Protein AF-A0A2N7VKZ9-F1 (afdb_monomer_lite)

Sequence (83 aa):
MSASTPIVWNDPSTAVTLLAPLIVDNGINNVLVKCDPASPHYGQGPKYRQARFALDGGGNAWWIDAASGLPLYNCVVGFALGE

Organism: NCBI:txid564714

Structure (mmCIF, N/CA/C/O backbone):
data_AF-A0A2N7VKZ9-F1
#
_entry.id   AF-A0A2N7VKZ9-F1
#
loop_
_atom_site.group_PDB
_atom_site.id
_atom_site.type_symbol
_atom_site.label_atom_id
_atom_site.label_alt_id
_atom_site.label_comp_id
_atom_site.label_asym_id
_atom_site.label_entity_id
_atom_site.label_seq_id
_atom_site.pdbx_PDB_ins_code
_atom_site.Cartn_x
_atom_site.Cartn_y
_atom_site.Cartn_z
_atom_site.occupancy
_atom_site.B_iso_or_equiv
_atom_site.auth_seq_id
_atom_site.auth_comp_id
_atom_site.auth_asym_id
_atom_site.auth_atom_id
_atom_site.pdbx_PDB_model_num
ATOM 1 N N . MET A 1 1 ? -16.340 -11.894 -9.510 1.00 41.62 1 MET A N 1
ATOM 2 C CA . MET A 1 1 ? -14.956 -11.426 -9.306 1.00 41.62 1 MET A CA 1
ATOM 3 C C . MET A 1 1 ? -14.818 -10.078 -9.990 1.00 41.62 1 MET A C 1
ATOM 5 O O . MET A 1 1 ? -14.720 -10.042 -11.211 1.00 41.62 1 MET A O 1
ATOM 9 N N . SER A 1 2 ? -14.931 -8.973 -9.251 1.00 41.16 2 SER A N 1
ATOM 10 C CA . SER A 1 2 ? -14.674 -7.649 -9.829 1.00 41.16 2 SER A CA 1
ATOM 11 C C . SER A 1 2 ? -13.195 -7.586 -10.178 1.00 41.16 2 SER A C 1
ATOM 13 O O . SER A 1 2 ? -12.355 -7.676 -9.287 1.00 41.16 2 SER A O 1
ATOM 15 N N . ALA A 1 3 ? -12.884 -7.522 -11.472 1.00 42.66 3 ALA A N 1
ATOM 16 C CA . ALA A 1 3 ? -11.520 -7.372 -11.945 1.00 42.66 3 ALA A CA 1
ATOM 17 C C . ALA A 1 3 ? -10.940 -6.104 -11.311 1.00 42.66 3 ALA A C 1
ATOM 19 O O . ALA A 1 3 ? -11.401 -4.998 -11.590 1.00 42.66 3 ALA A O 1
ATOM 20 N N . SER A 1 4 ? -9.986 -6.285 -10.401 1.00 51.56 4 SER A N 1
ATOM 21 C CA . SER A 1 4 ? -9.279 -5.204 -9.735 1.00 51.56 4 SER A CA 1
ATOM 22 C C . SER A 1 4 ? -8.520 -4.439 -10.810 1.00 51.56 4 SER A C 1
ATOM 24 O O . SER A 1 4 ? -7.501 -4.912 -11.318 1.00 51.56 4 SER A O 1
ATOM 26 N N . THR A 1 5 ? -9.051 -3.291 -11.225 1.00 54.47 5 THR A N 1
ATOM 27 C CA . THR A 1 5 ? -8.323 -2.359 -12.081 1.00 54.47 5 THR A CA 1
ATOM 28 C C . THR A 1 5 ? -6.935 -2.158 -11.464 1.00 54.47 5 THR A C 1
ATOM 30 O O . THR A 1 5 ? -6.855 -1.949 -10.250 1.00 54.47 5 THR A O 1
ATOM 33 N N . PRO A 1 6 ? -5.836 -2.273 -12.230 1.00 55.22 6 PRO A N 1
ATOM 34 C CA . PRO A 1 6 ? -4.505 -2.026 -11.698 1.00 55.22 6 PRO A CA 1
ATOM 35 C C . PRO A 1 6 ? -4.438 -0.574 -11.238 1.00 55.22 6 PRO A C 1
ATOM 37 O O . PRO A 1 6 ? -4.427 0.356 -12.042 1.00 55.22 6 PRO A O 1
ATOM 40 N N . ILE A 1 7 ? -4.471 -0.388 -9.926 1.00 61.41 7 ILE A N 1
ATOM 41 C CA . ILE A 1 7 ? -4.346 0.918 -9.308 1.00 61.41 7 ILE A CA 1
ATOM 42 C C . ILE A 1 7 ? -2.868 1.139 -9.001 1.00 61.41 7 ILE A C 1
ATOM 44 O O . ILE A 1 7 ? -2.221 0.321 -8.346 1.00 61.41 7 ILE A O 1
ATOM 48 N N . VAL A 1 8 ? -2.349 2.253 -9.504 1.00 67.31 8 VAL A N 1
ATOM 49 C CA . VAL A 1 8 ? -0.979 2.699 -9.271 1.00 67.31 8 VAL A CA 1
ATOM 50 C C . VAL A 1 8 ? -1.001 3.684 -8.109 1.00 67.31 8 VAL A C 1
ATOM 52 O O . VAL A 1 8 ? -1.665 4.718 -8.187 1.00 67.31 8 VAL A O 1
ATOM 55 N N . TRP A 1 9 ? -0.280 3.373 -7.033 1.00 74.38 9 TRP A N 1
ATOM 56 C CA . TRP A 1 9 ? -0.048 4.307 -5.931 1.00 74.38 9 TRP A CA 1
ATOM 57 C C . TRP A 1 9 ? 1.399 4.768 -5.987 1.00 74.38 9 TRP A C 1
ATOM 59 O O . TRP A 1 9 ? 2.297 4.126 -5.443 1.00 74.38 9 TRP A O 1
ATOM 69 N N . ASN A 1 10 ? 1.623 5.876 -6.687 1.00 64.88 10 ASN A N 1
ATOM 70 C CA . ASN A 1 10 ?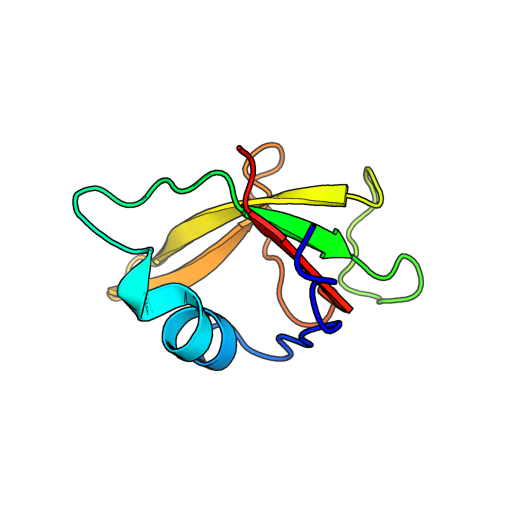 2.941 6.504 -6.731 1.00 64.88 10 ASN A CA 1
ATOM 71 C C . ASN A 1 10 ? 3.301 7.067 -5.345 1.00 64.88 10 ASN A C 1
ATOM 73 O O . ASN A 1 10 ? 4.422 6.906 -4.872 1.00 64.88 10 ASN A O 1
ATOM 77 N N . ASP A 1 11 ? 2.324 7.637 -4.637 1.00 70.06 11 ASP A N 1
ATOM 78 C CA . ASP A 1 11 ? 2.509 8.239 -3.320 1.00 70.06 11 ASP A CA 1
ATOM 79 C C . ASP A 1 11 ? 1.530 7.683 -2.257 1.00 70.06 11 ASP A C 1
ATOM 81 O O . ASP A 1 11 ? 0.450 7.180 -2.597 1.00 70.06 11 ASP A O 1
ATOM 85 N N . PRO A 1 12 ? 1.872 7.787 -0.956 1.00 71.62 12 PRO A N 1
ATOM 86 C CA . PRO A 1 12 ? 1.023 7.293 0.130 1.00 71.62 12 PRO A CA 1
ATOM 87 C C . PRO A 1 12 ? -0.359 7.954 0.222 1.00 71.62 12 PRO A C 1
ATOM 89 O O . PRO A 1 12 ? -1.305 7.309 0.675 1.00 71.62 12 PRO A O 1
ATOM 92 N N . SER A 1 13 ? -0.502 9.217 -0.196 1.00 76.06 13 SER A N 1
ATOM 93 C CA . SER A 1 13 ? -1.773 9.944 -0.089 1.00 76.06 13 SER A CA 1
ATOM 94 C C . SER A 1 13 ? -2.807 9.419 -1.085 1.00 76.06 13 SER A C 1
ATOM 96 O O . SER A 1 13 ? -3.957 9.199 -0.708 1.00 76.06 13 SER A O 1
ATOM 98 N N . THR A 1 14 ? -2.380 9.076 -2.305 1.00 78.50 14 THR A N 1
ATOM 99 C CA . THR A 1 14 ? -3.228 8.431 -3.317 1.00 78.50 14 THR A CA 1
ATOM 100 C C . THR A 1 14 ? -3.790 7.099 -2.804 1.00 78.50 14 THR A C 1
ATOM 102 O O . THR A 1 14 ? -4.974 6.804 -2.981 1.00 78.50 14 THR A O 1
ATOM 105 N N . ALA A 1 15 ? -2.972 6.315 -2.098 1.00 77.56 15 ALA A N 1
ATOM 106 C CA . ALA A 1 15 ? -3.405 5.068 -1.473 1.00 77.56 15 ALA A CA 1
ATOM 107 C C . ALA A 1 15 ? -4.444 5.291 -0.360 1.00 77.56 15 ALA A C 1
ATOM 109 O O . ALA A 1 15 ? -5.437 4.566 -0.295 1.00 77.56 15 ALA A O 1
ATOM 110 N N . VAL A 1 16 ? -4.267 6.326 0.473 1.00 78.31 16 VAL A N 1
ATOM 111 C CA . VAL A 1 16 ? -5.263 6.715 1.487 1.00 78.31 16 VAL A CA 1
ATOM 112 C C . VAL A 1 16 ? -6.579 7.117 0.841 1.00 78.31 16 VAL A C 1
ATOM 114 O O . VAL A 1 16 ? -7.612 6.605 1.249 1.00 78.31 16 VAL A O 1
ATOM 117 N N . THR A 1 17 ? -6.570 7.976 -0.180 1.00 80.06 17 THR A N 1
ATOM 118 C CA . THR A 1 17 ? -7.800 8.392 -0.871 1.00 80.06 17 THR A CA 1
ATOM 119 C C . THR A 1 17 ? -8.570 7.196 -1.432 1.00 80.06 17 THR A C 1
ATOM 121 O O . THR A 1 17 ? -9.793 7.146 -1.324 1.00 80.06 17 THR A O 1
ATOM 124 N N . LEU A 1 18 ? -7.865 6.220 -2.007 1.00 76.25 18 LEU A N 1
ATOM 125 C CA . LEU A 1 18 ? -8.485 5.074 -2.677 1.00 76.25 18 LEU A CA 1
ATOM 126 C C . LEU A 1 18 ? -8.965 3.990 -1.711 1.00 76.25 18 LEU A C 1
ATOM 128 O O . LEU A 1 18 ? -9.958 3.322 -1.992 1.00 76.25 18 LEU A O 1
ATOM 132 N N . LEU A 1 19 ? -8.286 3.824 -0.577 1.00 77.06 19 LEU A N 1
ATOM 133 C CA . LEU A 1 19 ? -8.652 2.846 0.443 1.00 77.06 19 LEU A CA 1
ATOM 134 C C . LEU A 1 19 ? -9.397 3.455 1.632 1.00 77.06 19 LEU A C 1
ATOM 136 O O . LEU A 1 19 ? -9.753 2.713 2.540 1.00 77.06 19 LEU A O 1
ATOM 140 N N . ALA A 1 20 ? -9.674 4.762 1.635 1.00 76.62 20 ALA A N 1
ATOM 141 C CA . ALA A 1 20 ? -10.343 5.461 2.733 1.00 76.62 20 ALA A CA 1
ATOM 142 C C . ALA A 1 20 ? -11.600 4.747 3.265 1.00 76.62 20 ALA A C 1
ATOM 144 O O . ALA A 1 20 ? -11.715 4.637 4.484 1.00 76.62 20 ALA A O 1
ATOM 145 N N . PRO A 1 21 ? -12.502 4.188 2.425 1.00 72.88 21 PRO A N 1
ATOM 146 C CA . PRO A 1 21 ? -13.677 3.466 2.924 1.00 72.88 21 PRO A CA 1
ATOM 147 C C . PRO A 1 21 ? -13.337 2.197 3.712 1.00 72.88 21 PRO A C 1
ATOM 149 O O . PRO A 1 21 ? -14.158 1.704 4.477 1.00 72.88 21 PRO A O 1
ATOM 152 N N . LEU A 1 22 ? -12.150 1.642 3.482 1.00 70.75 22 LEU A N 1
ATOM 153 C CA . LEU A 1 22 ? -11.684 0.412 4.101 1.00 70.75 22 LEU A CA 1
ATOM 154 C C . LEU A 1 22 ? -10.898 0.705 5.371 1.00 70.75 22 LEU A C 1
ATOM 156 O O . LEU A 1 22 ? -10.918 -0.120 6.269 1.00 70.75 22 LEU A O 1
ATOM 160 N N . ILE A 1 23 ? -10.240 1.862 5.492 1.00 72.75 23 ILE A N 1
ATOM 161 C CA . ILE A 1 23 ? -9.485 2.277 6.686 1.00 72.75 23 ILE A CA 1
ATOM 162 C C . ILE A 1 23 ? -10.473 2.640 7.819 1.00 72.75 23 ILE A C 1
ATOM 164 O O . ILE A 1 23 ? -10.605 3.795 8.209 1.00 72.75 23 ILE A O 1
ATOM 168 N N . VAL A 1 24 ? -11.209 1.654 8.330 1.00 57.50 24 VAL A N 1
ATOM 169 C CA . VAL A 1 24 ? -12.070 1.759 9.514 1.00 57.50 24 VAL A CA 1
ATOM 170 C C . VAL A 1 24 ? -11.357 1.157 10.725 1.00 57.50 24 VAL A C 1
ATOM 172 O O . VAL A 1 24 ? -10.583 0.216 10.573 1.00 57.50 24 VAL A O 1
ATOM 175 N N . ASP A 1 25 ? -11.574 1.774 11.891 1.00 51.09 25 ASP A N 1
ATOM 176 C CA . ASP A 1 25 ? -11.161 1.381 13.250 1.00 51.09 25 ASP A CA 1
ATOM 177 C C . ASP A 1 25 ? -9.902 0.495 13.391 1.00 51.09 25 ASP A C 1
ATOM 179 O O . ASP A 1 25 ? -9.900 -0.704 13.122 1.00 51.09 25 ASP A O 1
ATOM 183 N N . ASN A 1 26 ? -8.817 1.077 13.917 1.00 52.91 26 ASN A N 1
ATOM 184 C CA . ASN A 1 26 ? -7.553 0.398 14.253 1.00 52.91 26 ASN A CA 1
ATOM 185 C C . ASN A 1 26 ? -6.754 -0.240 13.100 1.00 52.91 26 ASN A C 1
ATOM 187 O O . ASN A 1 26 ? -5.746 -0.903 13.351 1.00 52.91 26 ASN A O 1
ATOM 191 N N . GLY A 1 27 ? -7.102 0.061 11.847 1.00 58.94 27 GLY A N 1
ATOM 192 C CA . GLY A 1 27 ? -6.130 0.126 10.756 1.00 58.94 27 GLY A CA 1
ATOM 193 C C . GLY A 1 27 ? -5.342 -1.160 10.512 1.00 58.94 27 GLY A C 1
ATOM 194 O O . GLY A 1 27 ? -4.113 -1.136 10.515 1.00 58.94 27 GLY A O 1
ATOM 195 N N . ILE A 1 28 ? -6.031 -2.268 10.241 1.00 58.53 28 ILE A N 1
ATOM 196 C CA . ILE A 1 28 ? -5.469 -3.373 9.456 1.00 58.53 28 ILE A CA 1
ATOM 197 C C . ILE A 1 28 ? -6.569 -3.910 8.546 1.00 58.53 28 ILE A C 1
ATOM 199 O O . ILE A 1 28 ? -7.476 -4.601 8.994 1.00 58.53 28 ILE A O 1
ATOM 203 N N . ASN A 1 29 ? -6.443 -3.626 7.252 1.00 61.03 29 ASN A N 1
ATOM 204 C CA . ASN A 1 29 ? -7.176 -4.336 6.213 1.00 61.03 29 ASN A CA 1
ATOM 205 C C . ASN A 1 29 ? -6.184 -5.196 5.454 1.00 61.03 29 ASN A C 1
ATOM 207 O O . ASN A 1 29 ? -5.090 -4.729 5.136 1.00 61.03 29 ASN A O 1
ATOM 211 N N . ASN A 1 30 ? -6.570 -6.435 5.161 1.00 68.62 30 ASN A N 1
ATOM 212 C CA . ASN A 1 30 ? -5.801 -7.391 4.372 1.00 68.62 30 ASN A CA 1
ATOM 213 C C . ASN A 1 30 ? -5.712 -6.937 2.908 1.00 68.62 30 ASN A C 1
ATOM 215 O O . ASN A 1 30 ? -6.281 -7.555 2.017 1.00 68.62 30 ASN A O 1
ATOM 219 N N . VAL A 1 31 ? -5.030 -5.829 2.633 1.00 80.25 31 VAL A N 1
ATOM 220 C CA . VAL A 1 31 ? -4.802 -5.367 1.265 1.00 80.25 31 VAL A CA 1
ATOM 221 C C . VAL A 1 31 ? -3.595 -6.112 0.728 1.00 80.25 31 VAL A C 1
ATOM 223 O O . VAL A 1 31 ? -2.487 -5.961 1.235 1.00 80.25 31 VAL A O 1
ATOM 226 N N . LEU A 1 32 ? -3.791 -6.913 -0.311 1.00 83.06 32 LEU A N 1
ATOM 227 C CA . LEU A 1 32 ? -2.696 -7.544 -1.028 1.00 83.06 32 LEU A CA 1
ATOM 228 C C . LEU A 1 32 ? -2.288 -6.631 -2.183 1.00 83.06 32 LEU A C 1
ATOM 230 O O . LEU A 1 32 ? -3.038 -6.463 -3.140 1.00 83.06 32 LEU A O 1
ATOM 234 N N . VAL A 1 33 ? -1.101 -6.041 -2.121 1.00 84.88 33 VAL A N 1
ATOM 235 C CA . VAL A 1 33 ? -0.552 -5.220 -3.203 1.00 84.88 33 VAL A CA 1
ATOM 236 C C . VAL A 1 33 ? 0.331 -6.051 -4.122 1.00 84.88 33 VAL A C 1
ATOM 238 O O . VAL A 1 33 ? 1.034 -6.962 -3.692 1.00 84.88 33 VAL A O 1
ATOM 241 N N . LYS A 1 34 ? 0.317 -5.719 -5.408 1.00 87.06 34 LYS A N 1
ATOM 242 C CA . LYS A 1 34 ? 1.248 -6.219 -6.414 1.00 87.06 34 LYS A CA 1
ATOM 243 C C . LYS A 1 34 ? 2.330 -5.173 -6.613 1.00 87.06 34 LYS A C 1
ATOM 245 O O . LYS A 1 34 ? 2.041 -4.074 -7.083 1.00 87.06 34 LYS A O 1
ATOM 250 N N . CYS A 1 35 ? 3.566 -5.537 -6.314 1.00 85.44 35 CYS A N 1
ATOM 251 C CA . CYS A 1 35 ? 4.713 -4.676 -6.528 1.00 85.44 35 CYS A CA 1
ATOM 252 C C . CYS A 1 35 ? 5.407 -5.006 -7.859 1.00 85.44 35 CYS A C 1
ATOM 254 O O . CYS A 1 35 ? 5.470 -6.170 -8.266 1.00 85.44 35 CYS A O 1
ATOM 256 N N . ASP A 1 36 ? 5.919 -3.983 -8.535 1.00 86.19 36 ASP A N 1
ATOM 257 C CA . ASP A 1 36 ? 6.764 -4.097 -9.715 1.00 86.19 36 ASP A CA 1
ATOM 258 C C . ASP A 1 36 ? 8.195 -4.472 -9.305 1.00 86.19 36 ASP A C 1
ATOM 260 O O . ASP A 1 36 ? 8.869 -3.666 -8.658 1.00 86.19 36 ASP A O 1
ATOM 264 N N . PRO A 1 37 ? 8.688 -5.668 -9.679 1.00 83.94 37 PRO A N 1
ATOM 265 C CA . PRO A 1 37 ? 10.055 -6.080 -9.381 1.00 83.94 37 PRO A CA 1
ATOM 266 C C . PRO A 1 37 ? 11.120 -5.242 -10.094 1.00 83.94 37 PRO A C 1
ATOM 268 O O . PRO A 1 37 ? 12.276 -5.281 -9.683 1.00 83.94 37 PRO A O 1
ATOM 271 N N . ALA A 1 38 ? 10.757 -4.513 -11.158 1.00 86.44 38 ALA A N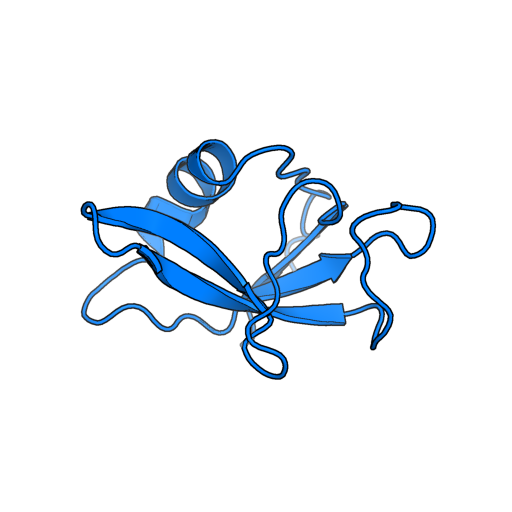 1
ATOM 272 C CA . ALA A 1 38 ? 11.670 -3.605 -11.847 1.00 86.44 38 ALA A CA 1
ATOM 273 C C . ALA A 1 38 ? 11.816 -2.249 -11.133 1.00 86.44 38 ALA A C 1
ATOM 275 O O . ALA A 1 38 ? 12.739 -1.494 -11.444 1.00 86.44 38 ALA A O 1
ATOM 276 N N . SER A 1 39 ? 10.947 -1.938 -10.161 1.00 82.62 39 SER A N 1
ATOM 277 C CA . SER A 1 39 ? 11.054 -0.703 -9.388 1.00 82.62 39 SER A CA 1
ATOM 278 C C . SER A 1 39 ? 12.306 -0.733 -8.500 1.00 82.62 39 SER A C 1
ATOM 280 O O . SER A 1 39 ? 12.510 -1.704 -7.762 1.00 82.62 39 SER A O 1
ATOM 282 N N . PRO A 1 40 ? 13.115 0.344 -8.468 1.00 81.12 40 PRO A N 1
ATOM 283 C CA . PRO A 1 40 ? 14.253 0.444 -7.551 1.00 81.12 40 PRO A CA 1
ATOM 284 C C . PRO A 1 40 ? 13.822 0.398 -6.075 1.00 81.12 40 PRO A C 1
ATOM 286 O O . PRO A 1 40 ? 14.628 0.089 -5.201 1.00 81.12 40 PRO A O 1
ATOM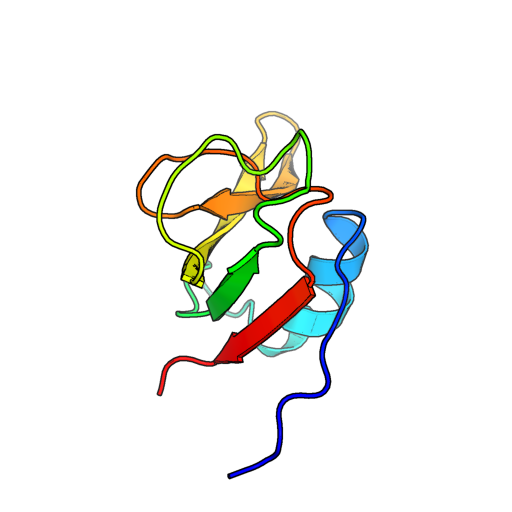 289 N N . HIS A 1 41 ? 12.541 0.650 -5.796 1.00 75.81 41 HIS A N 1
ATOM 290 C CA . HIS A 1 41 ? 11.952 0.629 -4.458 1.00 75.81 41 HIS A CA 1
ATOM 291 C C . HIS A 1 41 ? 11.334 -0.725 -4.087 1.00 75.81 41 HIS A C 1
ATOM 293 O O . HIS A 1 41 ? 10.741 -0.861 -3.021 1.00 75.81 41 HIS A O 1
ATOM 299 N N . TYR A 1 42 ? 11.475 -1.752 -4.933 1.00 78.94 42 TYR A N 1
ATOM 300 C CA . TYR A 1 42 ? 10.948 -3.087 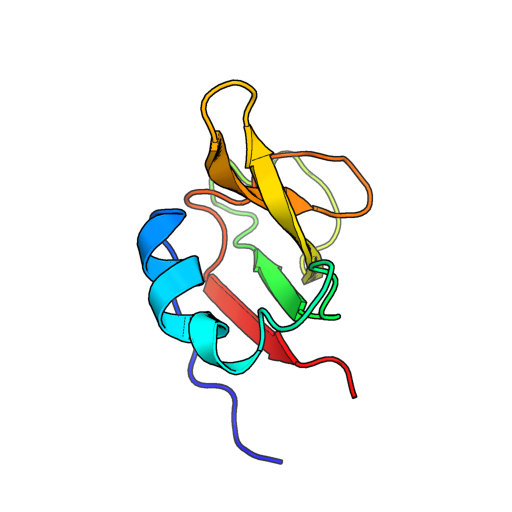-4.649 1.00 78.94 42 TYR A CA 1
ATOM 301 C C . TYR A 1 42 ? 11.585 -3.729 -3.406 1.00 78.94 42 TYR A C 1
ATOM 303 O O . TYR A 1 42 ? 10.942 -4.522 -2.717 1.00 78.94 42 TYR A O 1
ATOM 311 N N . GLY A 1 43 ? 12.851 -3.415 -3.111 1.00 70.19 43 GLY A N 1
ATOM 312 C CA . GLY A 1 43 ? 13.529 -3.866 -1.888 1.00 70.19 43 GLY A CA 1
ATOM 313 C C . GLY A 1 43 ? 13.693 -5.387 -1.740 1.00 70.19 43 GLY A C 1
ATOM 314 O O . GLY A 1 43 ? 14.048 -5.832 -0.657 1.00 70.19 43 GLY A O 1
ATOM 315 N N . GLN A 1 44 ? 13.472 -6.163 -2.817 1.00 72.81 44 GLN A N 1
ATOM 316 C CA . GLN A 1 44 ? 13.431 -7.640 -2.852 1.00 72.81 44 GLN A CA 1
ATOM 317 C C . GLN A 1 44 ? 12.274 -8.247 -2.026 1.00 72.81 44 GLN A C 1
ATOM 319 O O . GLN A 1 44 ? 11.781 -7.637 -1.084 1.00 72.81 44 GLN A O 1
ATOM 324 N N . GLY A 1 45 ? 11.775 -9.430 -2.407 1.00 76.38 45 GLY A N 1
ATOM 325 C CA . GLY A 1 45 ? 10.660 -10.105 -1.720 1.00 76.38 45 GLY A CA 1
ATOM 326 C C . GLY A 1 45 ? 9.660 -10.756 -2.680 1.00 76.38 45 GLY A C 1
ATOM 327 O O . GLY A 1 45 ? 9.971 -10.927 -3.856 1.00 76.38 45 GLY A O 1
ATOM 328 N N . PRO A 1 46 ? 8.458 -11.137 -2.214 1.00 83.31 46 PRO A N 1
ATOM 329 C CA . PRO A 1 46 ? 7.410 -11.648 -3.086 1.00 83.31 46 PRO A CA 1
ATOM 330 C C . PRO A 1 46 ? 6.789 -10.521 -3.923 1.00 83.31 46 PRO A C 1
ATOM 332 O O . PRO A 1 46 ? 6.765 -9.347 -3.539 1.00 83.31 46 PRO A O 1
ATOM 335 N N . LYS A 1 47 ? 6.307 -10.872 -5.120 1.00 84.44 47 LYS A N 1
ATOM 336 C CA . LYS A 1 47 ? 5.620 -9.946 -6.041 1.00 84.44 47 LYS A CA 1
ATOM 337 C C . LYS A 1 47 ? 4.309 -9.418 -5.461 1.00 84.44 47 LYS A C 1
ATOM 339 O O . LYS A 1 47 ? 3.925 -8.293 -5.755 1.00 84.44 47 LYS A O 1
ATOM 344 N N . TYR A 1 48 ? 3.642 -10.238 -4.658 1.00 86.06 48 TYR A N 1
ATOM 345 C CA . TYR A 1 48 ? 2.438 -9.872 -3.932 1.00 86.06 48 TYR A CA 1
ATOM 346 C C . TYR A 1 48 ? 2.774 -9.756 -2.452 1.00 86.06 48 TYR A C 1
ATOM 348 O O . TYR A 1 48 ? 3.416 -10.650 -1.902 1.00 86.06 48 TYR A O 1
ATOM 356 N N . ARG A 1 49 ? 2.375 -8.649 -1.836 1.00 85.81 49 ARG A N 1
ATOM 357 C CA . ARG A 1 49 ? 2.725 -8.289 -0.464 1.00 85.81 49 ARG A CA 1
ATOM 358 C C . ARG A 1 49 ? 1.497 -7.828 0.281 1.00 85.81 49 ARG A C 1
ATOM 360 O O . ARG A 1 49 ? 0.645 -7.160 -0.296 1.00 85.81 49 ARG A O 1
ATOM 367 N N . GLN A 1 50 ? 1.401 -8.180 1.553 1.00 86.19 50 GLN A N 1
ATOM 368 C CA . GLN A 1 50 ? 0.339 -7.651 2.391 1.00 86.19 50 GLN A CA 1
ATOM 369 C C . GLN A 1 50 ? 0.726 -6.234 2.803 1.00 86.19 50 GLN A C 1
ATOM 371 O O . GLN A 1 50 ? 1.759 -6.030 3.432 1.00 86.19 50 GLN A O 1
ATOM 376 N N . ALA A 1 51 ? -0.080 -5.254 2.421 1.00 83.69 51 ALA A N 1
ATOM 377 C CA . ALA A 1 51 ? 0.111 -3.866 2.789 1.00 83.69 51 ALA A CA 1
ATOM 378 C C . ALA A 1 51 ? -0.604 -3.560 4.105 1.00 83.69 51 ALA A C 1
ATOM 380 O O . ALA A 1 51 ? -1.712 -4.035 4.360 1.00 83.69 51 ALA A O 1
ATOM 381 N N . ARG A 1 52 ? 0.023 -2.723 4.927 1.00 82.69 52 ARG A N 1
ATOM 382 C CA . ARG A 1 52 ? -0.541 -2.200 6.167 1.00 82.69 52 ARG A CA 1
ATOM 383 C C . ARG A 1 52 ? -0.481 -0.679 6.160 1.00 82.69 52 ARG A C 1
ATOM 385 O O . ARG A 1 52 ? 0.539 -0.096 5.790 1.00 82.69 52 ARG A O 1
ATOM 392 N N . PHE A 1 53 ? -1.571 -0.065 6.606 1.00 82.12 53 PHE A N 1
ATOM 393 C CA . PHE A 1 53 ? -1.626 1.363 6.881 1.00 82.12 53 PHE A CA 1
ATOM 394 C C . PHE A 1 53 ? -0.956 1.669 8.226 1.00 82.12 53 PHE A C 1
ATOM 396 O O . PHE A 1 53 ? -1.206 0.985 9.220 1.00 82.12 53 PHE A O 1
ATOM 403 N N . ALA A 1 54 ? -0.109 2.690 8.255 1.0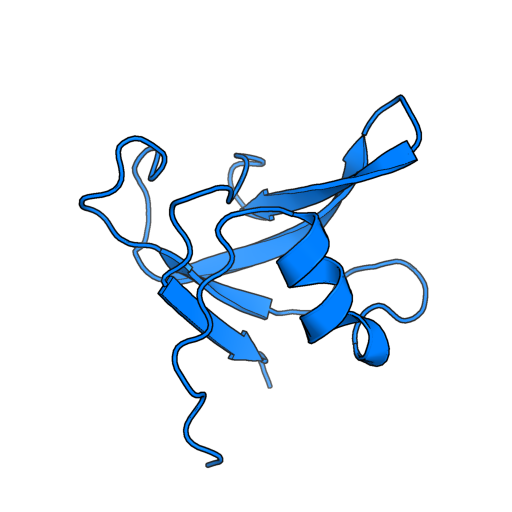0 80.00 54 ALA A N 1
ATOM 404 C CA . ALA A 1 54 ? 0.587 3.159 9.442 1.00 80.00 54 ALA A CA 1
ATOM 405 C C . ALA A 1 54 ? 0.645 4.691 9.455 1.00 80.00 54 ALA A C 1
ATOM 407 O O . ALA A 1 54 ? 0.468 5.342 8.426 1.00 80.00 54 ALA A O 1
ATOM 408 N N . LEU A 1 55 ? 0.918 5.256 10.629 1.00 81.81 55 LEU A N 1
ATOM 409 C CA . LEU A 1 55 ? 1.254 6.666 10.791 1.00 81.81 55 LEU A CA 1
ATOM 410 C C . LEU A 1 55 ? 2.722 6.766 11.213 1.00 81.81 55 LEU A C 1
ATOM 412 O O . LEU A 1 55 ? 3.180 5.963 12.030 1.00 81.81 55 LEU A O 1
ATOM 416 N N . ASP A 1 56 ? 3.460 7.720 10.652 1.00 78.69 56 ASP A N 1
ATOM 417 C CA . ASP A 1 56 ? 4.816 8.026 11.109 1.00 78.69 56 ASP A CA 1
ATOM 418 C C . ASP A 1 56 ? 4.807 8.782 12.457 1.00 78.69 56 ASP A C 1
ATOM 420 O O . ASP A 1 56 ? 3.755 9.103 13.015 1.00 78.69 56 ASP A O 1
ATOM 424 N N . GLY A 1 57 ? 5.993 9.094 12.992 1.00 75.69 57 GLY A N 1
ATOM 425 C CA . GLY A 1 57 ? 6.127 9.841 14.251 1.00 75.69 57 GLY A CA 1
ATOM 426 C C . GLY A 1 57 ? 5.580 11.277 14.216 1.00 75.69 57 GLY A C 1
ATOM 427 O O . GLY A 1 57 ? 5.433 11.889 15.269 1.00 75.69 57 GLY A O 1
ATOM 428 N N . GLY A 1 58 ? 5.276 11.812 13.030 1.00 83.88 58 GLY A N 1
ATOM 429 C CA . GLY A 1 58 ? 4.622 13.103 12.817 1.00 83.88 58 GLY A CA 1
ATOM 430 C C . GLY A 1 58 ? 3.123 12.996 12.512 1.00 83.88 58 GLY A C 1
ATOM 431 O O . GLY A 1 58 ? 2.488 14.021 12.281 1.00 83.88 58 GLY A O 1
ATOM 432 N N . GLY A 1 59 ? 2.549 11.788 12.509 1.00 78.75 59 GLY A N 1
ATOM 433 C CA . GLY A 1 59 ? 1.146 11.548 12.170 1.00 78.75 59 GLY A CA 1
ATOM 434 C C . GLY A 1 59 ? 0.858 11.489 10.666 1.00 78.75 59 GLY A C 1
ATOM 435 O O . GLY A 1 59 ? -0.310 11.479 10.278 1.00 78.75 59 GLY A O 1
ATOM 436 N N . ASN A 1 60 ? 1.881 11.439 9.808 1.00 80.00 60 ASN A N 1
ATOM 437 C CA . ASN A 1 60 ? 1.689 11.324 8.366 1.00 80.00 60 ASN A CA 1
ATOM 438 C C . ASN A 1 60 ? 1.368 9.881 7.975 1.00 80.00 60 ASN A C 1
ATOM 440 O O . ASN A 1 60 ? 1.992 8.929 8.446 1.00 80.00 60 ASN A O 1
ATOM 444 N N . ALA A 1 61 ? 0.413 9.735 7.062 1.00 77.75 61 ALA A N 1
ATOM 445 C CA . ALA A 1 61 ? 0.006 8.460 6.495 1.00 77.75 61 ALA A CA 1
ATOM 446 C C . ALA A 1 61 ? 1.138 7.756 5.729 1.00 77.75 61 ALA A C 1
ATOM 448 O O . ALA A 1 61 ? 1.774 8.346 4.855 1.00 77.75 61 ALA A O 1
ATOM 449 N N . TRP A 1 62 ? 1.315 6.461 5.993 1.00 79.56 62 TRP A N 1
ATOM 450 C CA . TRP A 1 62 ? 2.316 5.612 5.355 1.00 79.56 62 TRP A CA 1
ATOM 451 C C . TRP A 1 62 ? 1.752 4.216 5.038 1.00 79.56 62 TRP A C 1
ATOM 453 O O . TRP A 1 62 ? 0.993 3.648 5.821 1.00 79.56 62 TRP A O 1
ATOM 463 N N . TRP A 1 63 ? 2.156 3.633 3.902 1.00 82.19 63 TRP A N 1
ATOM 464 C CA . TRP A 1 63 ? 1.887 2.230 3.550 1.00 82.19 63 TRP A CA 1
ATOM 465 C C . TRP A 1 63 ? 3.158 1.387 3.567 1.00 82.19 63 TRP A C 1
ATOM 467 O O . TRP A 1 63 ? 4.139 1.711 2.889 1.00 82.19 63 TRP A O 1
ATOM 477 N N . ILE A 1 64 ? 3.141 0.312 4.349 1.00 83.94 64 ILE A N 1
ATOM 478 C CA . ILE A 1 64 ? 4.284 -0.586 4.528 1.00 83.94 64 ILE A CA 1
ATOM 479 C C . ILE A 1 64 ? 3.922 -2.022 4.175 1.00 83.94 64 ILE A C 1
ATOM 481 O O . ILE A 1 64 ? 2.769 -2.435 4.301 1.00 83.94 64 ILE A O 1
ATOM 485 N N . ASP A 1 65 ? 4.919 -2.792 3.762 1.00 84.62 65 ASP A N 1
ATOM 486 C CA . ASP A 1 65 ? 4.833 -4.241 3.712 1.00 84.62 65 ASP A CA 1
ATOM 487 C C . ASP A 1 65 ? 4.707 -4.769 5.143 1.00 84.62 65 ASP A C 1
ATOM 489 O O . ASP A 1 65 ? 5.549 -4.494 5.996 1.00 84.62 65 ASP A O 1
ATOM 493 N N . ALA A 1 66 ? 3.650 -5.523 5.419 1.00 83.56 66 ALA A N 1
ATOM 494 C CA . ALA A 1 66 ? 3.345 -6.013 6.756 1.00 83.56 66 ALA A CA 1
ATOM 495 C C . ALA A 1 66 ? 4.403 -6.999 7.277 1.00 83.56 66 ALA A C 1
ATOM 497 O O . ALA A 1 66 ? 4.568 -7.118 8.489 1.00 83.56 66 ALA A O 1
ATOM 498 N N . ALA A 1 67 ? 5.117 -7.691 6.381 1.00 83.50 67 ALA A N 1
AT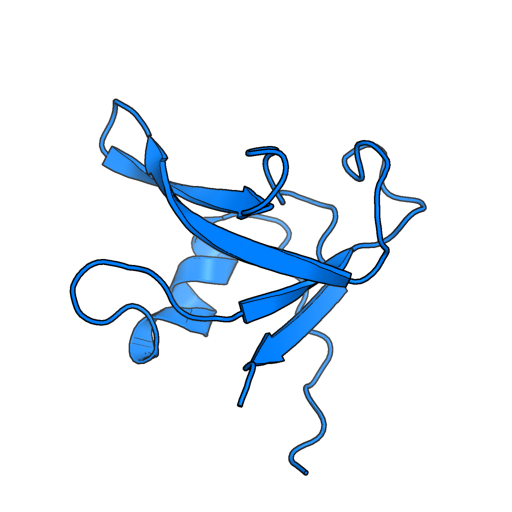OM 499 C CA . ALA A 1 67 ? 6.133 -8.671 6.749 1.00 83.50 67 ALA A CA 1
ATOM 500 C C . ALA A 1 67 ? 7.496 -8.028 7.055 1.00 83.50 67 ALA A C 1
ATOM 502 O O . ALA A 1 67 ? 8.115 -8.343 8.067 1.00 83.50 67 ALA A O 1
ATOM 503 N N . SER A 1 68 ? 7.974 -7.139 6.186 1.00 80.62 68 SER A N 1
ATOM 504 C CA . SER A 1 68 ? 9.304 -6.521 6.288 1.00 80.62 68 SER A CA 1
ATOM 505 C C . SER A 1 68 ? 9.302 -5.141 6.945 1.00 80.62 68 SER A C 1
ATOM 507 O O . SER A 1 68 ? 10.364 -4.632 7.293 1.00 80.62 68 SER A O 1
ATOM 509 N N . GLY A 1 69 ? 8.136 -4.507 7.090 1.00 80.56 69 GLY A N 1
ATOM 510 C CA . GLY A 1 69 ? 8.015 -3.111 7.515 1.00 80.56 69 GLY A CA 1
ATOM 511 C C . GLY A 1 69 ? 8.514 -2.109 6.472 1.00 80.56 69 GLY A C 1
ATOM 512 O O . GLY A 1 69 ? 8.555 -0.910 6.749 1.00 80.56 69 GLY A O 1
ATOM 513 N N . LEU A 1 70 ? 8.904 -2.576 5.279 1.00 82.06 70 LEU A N 1
ATOM 514 C CA . LEU A 1 70 ? 9.454 -1.708 4.252 1.00 82.06 70 LEU A CA 1
ATOM 515 C C . LEU A 1 70 ? 8.366 -0.827 3.634 1.00 82.06 70 LEU A C 1
ATOM 517 O O . LEU A 1 70 ? 7.258 -1.298 3.373 1.00 82.06 70 LEU A O 1
ATOM 521 N N . PRO A 1 71 ? 8.683 0.436 3.334 1.00 81.06 71 PRO A N 1
ATOM 522 C CA . PRO A 1 71 ? 7.782 1.314 2.608 1.00 81.06 71 PRO A CA 1
ATOM 523 C C . PRO A 1 71 ? 7.377 0.763 1.238 1.00 81.06 71 PRO A C 1
ATOM 525 O O . PRO A 1 71 ? 8.217 0.279 0.484 1.00 81.06 71 PRO A O 1
ATOM 528 N N . LEU A 1 72 ? 6.101 0.912 0.884 1.00 80.75 72 LEU A N 1
ATOM 529 C CA . LEU A 1 72 ? 5.544 0.472 -0.402 1.00 80.75 72 LEU A CA 1
ATOM 530 C C . LEU A 1 72 ? 5.418 1.606 -1.441 1.00 80.75 72 LEU A C 1
ATOM 532 O O . LEU A 1 72 ? 4.642 1.494 -2.389 1.00 80.75 72 LEU A O 1
ATOM 536 N N . TYR A 1 73 ? 6.156 2.710 -1.290 1.00 76.25 73 TYR A N 1
ATOM 537 C CA . TYR A 1 73 ? 6.090 3.831 -2.236 1.00 76.25 73 TYR A CA 1
ATOM 538 C C . TYR A 1 73 ? 6.718 3.472 -3.595 1.00 76.25 73 TYR A C 1
ATOM 540 O O . TYR A 1 73 ? 7.724 2.766 -3.657 1.00 76.25 73 TYR A O 1
ATOM 548 N N . ASN A 1 74 ? 6.141 3.972 -4.696 1.00 77.56 74 ASN A N 1
ATOM 549 C CA . ASN A 1 74 ? 6.671 3.848 -6.067 1.00 77.56 74 ASN A CA 1
ATOM 550 C C . ASN A 1 74 ? 6.939 2.418 -6.585 1.00 77.56 74 ASN A C 1
ATOM 552 O O . ASN A 1 74 ? 7.628 2.242 -7.594 1.00 77.56 74 ASN A O 1
ATOM 556 N N . CYS A 1 75 ? 6.434 1.380 -5.919 1.00 80.81 75 CYS A N 1
ATOM 557 C CA . CYS A 1 75 ? 6.549 0.005 -6.403 1.00 80.81 75 CYS A CA 1
ATOM 558 C C . CYS A 1 75 ? 5.191 -0.667 -6.609 1.00 80.81 75 CYS A C 1
ATOM 560 O O . CYS A 1 75 ? 5.139 -1.673 -7.303 1.00 80.81 75 CYS A O 1
ATOM 562 N N . VAL A 1 76 ? 4.088 -0.136 -6.075 1.00 84.31 76 VAL A N 1
ATOM 563 C CA . VAL A 1 76 ? 2.756 -0.748 -6.201 1.00 84.31 76 VAL A CA 1
ATOM 564 C C . VAL A 1 76 ? 2.133 -0.452 -7.569 1.00 84.31 76 VAL A C 1
ATOM 566 O O . VAL A 1 76 ? 1.904 0.699 -7.931 1.00 84.31 76 VAL A O 1
ATOM 569 N N . VAL A 1 77 ? 1.804 -1.515 -8.306 1.00 85.06 77 VAL A N 1
ATOM 570 C CA . VAL A 1 77 ? 1.168 -1.471 -9.640 1.00 85.06 77 VAL A CA 1
ATOM 571 C C . VAL A 1 77 ? -0.225 -2.108 -9.669 1.00 85.06 77 VAL A C 1
ATOM 573 O O . VAL A 1 77 ? -0.823 -2.283 -10.730 1.00 85.06 77 VAL A O 1
ATOM 576 N N . GLY A 1 78 ? -0.735 -2.518 -8.511 1.00 79.75 78 GLY A N 1
ATOM 577 C CA . GLY A 1 78 ? -2.094 -3.015 -8.349 1.00 79.75 78 GLY A CA 1
ATOM 578 C C . GLY A 1 78 ? -2.351 -3.490 -6.927 1.00 79.75 78 GLY A C 1
ATOM 579 O O . GLY A 1 78 ? -1.412 -3.692 -6.158 1.00 79.75 78 GLY A O 1
ATOM 580 N N . PHE A 1 79 ? -3.615 -3.719 -6.588 1.00 79.50 79 PHE A N 1
ATOM 581 C CA . PHE A 1 79 ? -3.987 -4.364 -5.335 1.00 79.50 79 PHE A CA 1
ATOM 582 C C . PHE A 1 79 ? -5.233 -5.231 -5.503 1.00 79.50 79 PHE A C 1
ATOM 584 O O . PHE A 1 79 ? -5.995 -5.075 -6.456 1.00 79.50 79 PHE A O 1
ATOM 591 N N . ALA A 1 80 ? -5.427 -6.128 -4.548 1.00 75.38 80 ALA A N 1
ATOM 592 C CA . ALA A 1 80 ? -6.650 -6.868 -4.315 1.00 75.38 80 ALA A CA 1
ATOM 593 C C . ALA A 1 80 ? -6.991 -6.777 -2.824 1.00 75.38 80 ALA A C 1
ATOM 595 O O . ALA A 1 80 ? -6.102 -6.677 -1.975 1.00 75.38 80 ALA A O 1
ATOM 596 N N . LEU A 1 81 ? -8.281 -6.797 -2.508 1.00 68.88 81 LEU A N 1
ATOM 597 C CA . LEU A 1 81 ? -8.727 -6.973 -1.132 1.00 68.88 81 LEU A CA 1
ATOM 598 C C . LEU A 1 81 ? -8.662 -8.467 -0.825 1.00 68.88 81 LEU A C 1
ATOM 600 O O . LEU A 1 81 ? -9.170 -9.269 -1.607 1.00 68.88 81 LEU A O 1
ATOM 604 N N . GLY A 1 82 ? -7.978 -8.832 0.254 1.00 61.06 82 GLY A N 1
ATOM 605 C CA . GLY A 1 82 ? -8.061 -10.173 0.812 1.00 61.06 82 GLY A CA 1
ATOM 606 C C . GLY A 1 82 ? -9.486 -10.408 1.298 1.00 61.06 82 GLY A C 1
ATOM 607 O O . GLY A 1 82 ? -10.030 -9.554 2.000 1.00 61.06 82 GLY A O 1
ATOM 608 N N . GLU A 1 83 ? -10.078 -11.515 0.857 1.00 51.22 83 GLU A N 1
ATOM 609 C CA . GLU A 1 83 ? -11.381 -12.000 1.331 1.00 51.22 83 GLU A CA 1
ATOM 610 C C . GLU A 1 83 ? -11.321 -12.457 2.795 1.00 51.22 83 GLU A C 1
ATOM 612 O O . GLU A 1 83 ? -10.250 -12.956 3.224 1.00 51.22 83 GLU A O 1
#

pLDDT: mean 74.58, std 11.38, range [41.16, 87.06]

Foldseek 3Di:
DPPFDFDDAQDQVSVCVVCVVVCPDPWAFQKWFAFAPPFPQCVDDDRIFGWTWDADPVRDIFIAGPPPRRGPHRGTRTIDGDD

Secondary structure (DSSP, 8-state):
--------BSSHHHHHHHHTTT--TTS---EEEEE-TTSTT--SS-SEEEEEEEE-TTS-EEEEETTT--B-TTTEEEEEE--

Radius of gyration: 11.95 Å; chains: 1; bounding box: 29×25×26 Å